Protein AF-A0A944YWZ0-F1 (afdb_monomer)

Radius of gyration: 18.06 Å; Cα contacts (8 Å, |Δi|>4): 21; chains: 1; bounding box: 33×22×62 Å

Secondary structure (DSSP, 8-state):
---HHHHHHHHHHHHHHHHHHHHHHHHHHHHHHHHHHHHHHHHS---HHHHHHHHHHHHHHHHHHHHHHHHHHHHT-HHHHHHHHHHHHHHHHHHT-

pLDDT: mean 92.19, std 7.0, range [57.84, 97.62]

Foldseek 3Di:
DPDVVVVVVVVVVVVVLVVVLVVLLPPLLVVLLVVCLVVCCVVVVDDSVVCCVVCVVVVVCSVVVVVVLVVCCVVPNVVVSSVCSVVVSVVVSVVSD

Structure (mmCIF, N/CA/C/O backbone):
data_AF-A0A944YWZ0-F1
#
_entry.id   AF-A0A944YWZ0-F1
#
loop_
_atom_site.group_PDB
_atom_site.id
_atom_site.type_symbol
_atom_site.label_atom_id
_atom_site.label_alt_id
_atom_site.label_comp_id
_atom_site.label_asym_id
_atom_site.label_entity_id
_atom_site.label_seq_id
_atom_site.pdbx_PDB_ins_code
_atom_site.Cartn_x
_atom_site.Cartn_y
_atom_site.Cartn_z
_atom_site.occupancy
_atom_site.B_iso_or_equiv
_atom_site.auth_seq_id
_atom_site.auth_comp_id
_atom_site.auth_asym_id
_atom_site.auth_atom_id
_atom_site.pdbx_PDB_model_num
ATOM 1 N N . MET A 1 1 ? -16.398 -3.427 38.320 1.00 57.84 1 MET A N 1
ATOM 2 C CA . MET A 1 1 ? -15.081 -3.651 37.682 1.00 57.84 1 MET A CA 1
ATOM 3 C C . MET A 1 1 ? -15.326 -3.982 36.216 1.00 57.84 1 MET A C 1
ATOM 5 O O . MET A 1 1 ? -16.174 -4.835 35.978 1.00 57.84 1 MET A O 1
ATOM 9 N N . PRO A 1 2 ? -14.695 -3.302 35.244 1.00 63.91 2 PRO A N 1
ATOM 10 C CA . PRO A 1 2 ? -14.814 -3.688 33.840 1.00 63.91 2 PRO A CA 1
ATOM 11 C C . PRO A 1 2 ? -14.260 -5.103 33.638 1.00 63.91 2 PRO A C 1
ATOM 13 O O . PRO A 1 2 ? -13.255 -5.475 34.245 1.00 63.91 2 PRO A O 1
ATOM 16 N N . ASP A 1 3 ? -14.944 -5.890 32.814 1.00 73.69 3 ASP A N 1
ATOM 17 C CA . ASP A 1 3 ? -14.554 -7.255 32.467 1.00 73.69 3 ASP A CA 1
ATOM 18 C C . ASP A 1 3 ? -13.248 -7.235 31.662 1.00 73.69 3 ASP A C 1
ATOM 20 O O . ASP A 1 3 ? -13.227 -6.929 30.468 1.00 73.69 3 ASP A O 1
ATOM 24 N N . GLN A 1 4 ? -12.146 -7.542 32.344 1.00 71.81 4 GLN A N 1
ATOM 25 C CA . GLN A 1 4 ? -10.802 -7.516 31.773 1.00 71.81 4 GLN A CA 1
ATOM 26 C C . GLN A 1 4 ? -10.641 -8.526 30.629 1.00 71.81 4 GLN A C 1
ATOM 28 O O . GLN A 1 4 ? -9.852 -8.279 29.723 1.00 71.81 4 GLN A O 1
ATOM 33 N N . SER A 1 5 ? -11.415 -9.621 30.619 1.00 70.88 5 SER A N 1
ATOM 34 C 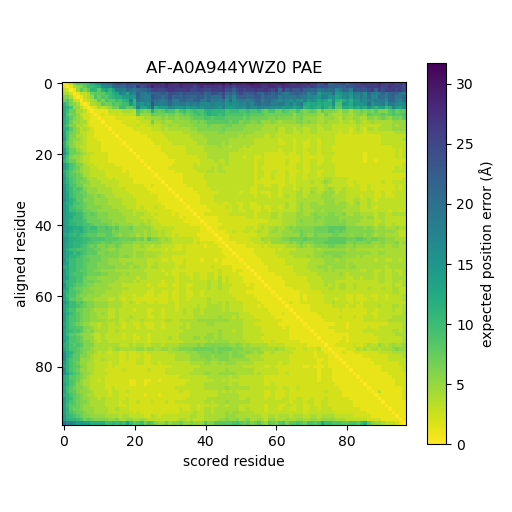CA . SER A 1 5 ? -11.303 -10.681 29.609 1.00 70.88 5 SER A CA 1
ATOM 35 C C . SER A 1 5 ? -11.698 -10.202 28.207 1.00 70.88 5 SER A C 1
ATOM 37 O O . SER A 1 5 ? -11.026 -10.513 27.221 1.00 70.88 5 SER A O 1
ATOM 39 N N . LYS A 1 6 ? -12.740 -9.365 28.115 1.00 72.38 6 LYS A N 1
ATOM 40 C CA . LYS A 1 6 ? -13.225 -8.793 26.849 1.00 72.38 6 LYS A CA 1
ATOM 41 C C . LYS A 1 6 ? -12.216 -7.827 26.233 1.00 72.38 6 LYS A C 1
ATOM 43 O O . LYS A 1 6 ? -12.049 -7.806 25.012 1.00 72.38 6 LYS A O 1
ATOM 48 N N . THR A 1 7 ? -11.507 -7.068 27.065 1.00 78.56 7 THR A N 1
ATOM 49 C CA . THR A 1 7 ? -10.476 -6.121 26.623 1.00 78.56 7 THR A CA 1
ATOM 50 C C . THR A 1 7 ? -9.280 -6.848 26.001 1.00 78.56 7 THR A C 1
ATOM 52 O O . THR A 1 7 ? -8.809 -6.451 24.934 1.00 78.56 7 THR A O 1
ATOM 55 N N . THR A 1 8 ? -8.834 -7.962 26.595 1.00 86.62 8 THR A N 1
ATOM 56 C CA . THR A 1 8 ? -7.714 -8.765 26.073 1.00 86.62 8 THR A CA 1
ATOM 57 C C . THR A 1 8 ? -8.053 -9.449 24.753 1.00 86.62 8 THR A C 1
ATOM 59 O O . THR A 1 8 ? -7.213 -9.490 23.853 1.00 86.62 8 THR A O 1
ATOM 62 N N . VAL A 1 9 ? -9.280 -9.962 24.604 1.00 88.81 9 VAL A N 1
ATOM 63 C CA . VAL A 1 9 ? -9.737 -10.580 23.347 1.00 88.81 9 VAL A CA 1
ATOM 64 C C . VAL A 1 9 ? -9.776 -9.550 22.218 1.00 88.81 9 VAL A C 1
ATOM 66 O O . VAL A 1 9 ? -9.219 -9.801 21.149 1.00 88.81 9 VAL A O 1
ATOM 69 N N . ARG A 1 10 ? -10.347 -8.361 22.457 1.00 87.75 10 ARG A N 1
ATOM 70 C CA . ARG A 1 10 ? -10.395 -7.289 21.448 1.00 87.75 10 ARG A CA 1
ATOM 71 C C . ARG A 1 10 ? -8.996 -6.840 21.018 1.00 87.75 10 ARG A C 1
ATOM 73 O O . ARG A 1 10 ? -8.748 -6.697 19.824 1.00 87.75 10 ARG A O 1
ATOM 80 N N . ALA A 1 11 ? -8.076 -6.677 21.968 1.00 90.06 11 ALA A N 1
ATOM 81 C CA . ALA A 1 11 ? -6.693 -6.308 21.673 1.00 90.06 11 ALA A CA 1
ATOM 82 C C . ALA A 1 11 ? -5.981 -7.357 20.799 1.00 90.06 11 ALA A C 1
ATOM 84 O O . ALA A 1 11 ? -5.304 -6.997 19.838 1.00 90.06 11 ALA A O 1
ATOM 85 N N . ARG A 1 12 ? -6.179 -8.654 21.078 1.00 92.38 12 ARG A N 1
ATOM 86 C CA . ARG A 1 12 ? -5.624 -9.745 20.257 1.00 92.38 12 ARG A CA 1
ATOM 87 C C . ARG A 1 12 ? -6.181 -9.747 18.839 1.00 92.38 12 ARG A C 1
ATOM 89 O O . ARG A 1 12 ? -5.418 -9.922 17.897 1.00 92.38 12 ARG A O 1
ATOM 96 N N . ILE A 1 13 ? -7.486 -9.523 18.683 1.00 92.06 13 ILE A N 1
ATOM 97 C CA . ILE A 1 13 ? -8.124 -9.441 17.364 1.00 92.06 13 ILE A CA 1
ATOM 98 C C . ILE A 1 13 ? -7.562 -8.256 16.572 1.00 92.06 13 ILE A C 1
ATOM 100 O O . ILE A 1 13 ? -7.177 -8.423 15.419 1.00 92.06 13 ILE A O 1
ATOM 104 N N . HIS A 1 14 ? -7.454 -7.077 17.190 1.00 91.12 14 HIS A N 1
ATOM 105 C CA . HIS A 1 14 ? -6.854 -5.910 16.538 1.00 91.12 14 HIS A CA 1
ATOM 106 C C . HIS A 1 14 ? -5.408 -6.182 16.107 1.00 91.12 14 HIS A C 1
ATOM 108 O O . HIS A 1 14 ? -5.032 -5.861 14.983 1.00 91.12 14 HIS A O 1
ATOM 114 N N . PHE A 1 15 ? -4.613 -6.812 16.975 1.00 92.62 15 PHE A N 1
ATOM 115 C CA . PHE A 1 15 ? -3.239 -7.180 16.655 1.00 92.62 15 PHE A CA 1
ATOM 116 C C . PHE A 1 15 ? -3.172 -8.177 15.493 1.00 92.62 15 PHE A C 1
ATOM 118 O O . PHE A 1 15 ? -2.353 -8.010 14.595 1.00 92.62 15 PHE A O 1
ATOM 125 N N . LEU A 1 16 ? -4.059 -9.173 15.457 1.00 95.12 16 LEU A N 1
ATOM 126 C CA . LEU A 1 16 ? -4.141 -10.121 14.348 1.00 95.12 16 LEU A CA 1
ATOM 127 C C . LEU A 1 16 ? -4.424 -9.410 13.018 1.00 95.12 16 LEU A C 1
ATOM 129 O O . LEU A 1 16 ? -3.680 -9.601 12.060 1.00 95.12 16 LEU A O 1
ATOM 133 N N . PHE A 1 17 ? -5.452 -8.557 12.964 1.00 94.44 17 PHE A N 1
ATOM 134 C CA . PHE A 1 17 ? -5.781 -7.808 11.746 1.00 94.44 17 PHE A CA 1
ATOM 135 C C . PHE A 1 17 ? -4.666 -6.856 11.320 1.00 94.44 17 PHE A C 1
ATOM 137 O O . PHE A 1 17 ? -4.420 -6.723 10.125 1.00 94.44 17 PHE A O 1
ATOM 144 N N . LEU A 1 18 ? -3.967 -6.233 12.272 1.00 93.31 18 LEU A N 1
ATOM 145 C CA . LEU A 1 18 ? -2.801 -5.406 11.978 1.00 93.31 18 LEU A CA 1
ATOM 146 C C . LEU A 1 18 ? -1.686 -6.224 11.316 1.00 93.31 18 LEU A C 1
ATOM 148 O O . LEU A 1 18 ? -1.130 -5.784 10.318 1.00 93.31 18 LEU A O 1
ATOM 152 N N . ASN A 1 19 ? -1.384 -7.418 11.834 1.00 96.44 19 ASN A N 1
ATOM 153 C CA . ASN A 1 19 ? -0.341 -8.280 11.270 1.00 96.44 19 ASN A CA 1
ATOM 154 C C . ASN A 1 19 ? -0.717 -8.798 9.879 1.00 96.44 19 ASN A C 1
ATOM 156 O O . ASN A 1 19 ? 0.120 -8.795 8.981 1.00 96.44 19 ASN A O 1
ATOM 160 N N . ILE A 1 20 ? -1.975 -9.203 9.681 1.00 97.44 20 ILE A N 1
ATOM 161 C CA . ILE A 1 20 ? -2.466 -9.609 8.358 1.00 97.44 20 ILE A CA 1
ATOM 162 C C . ILE A 1 20 ? -2.402 -8.424 7.392 1.00 97.44 20 ILE A C 1
ATOM 164 O O . ILE A 1 20 ? -1.925 -8.578 6.273 1.00 97.44 20 ILE A O 1
ATOM 168 N N . GLY A 1 21 ? -2.845 -7.244 7.831 1.00 95.69 21 GLY A N 1
ATOM 169 C CA . GLY A 1 21 ? -2.797 -6.025 7.032 1.00 95.69 21 GLY A CA 1
ATOM 170 C C . GLY A 1 21 ? -1.373 -5.692 6.609 1.00 95.69 21 GLY A C 1
ATOM 171 O O . GLY A 1 21 ? -1.119 -5.553 5.424 1.00 95.69 21 GLY A O 1
ATOM 172 N N . HIS A 1 22 ? -0.437 -5.685 7.557 1.00 95.81 22 HIS A N 1
ATOM 173 C CA . HIS A 1 22 ? 0.986 -5.465 7.307 1.00 95.81 22 HIS A CA 1
ATOM 174 C C . HIS A 1 22 ? 1.586 -6.485 6.331 1.00 95.81 22 HIS A C 1
ATOM 176 O O . HIS A 1 22 ? 2.313 -6.119 5.412 1.00 95.81 22 HIS A O 1
ATOM 182 N N . PHE A 1 23 ? 1.260 -7.767 6.498 1.00 97.38 23 PHE A N 1
ATOM 183 C CA . PHE A 1 23 ? 1.718 -8.807 5.585 1.00 97.38 23 PHE A CA 1
ATOM 184 C C . PHE A 1 23 ? 1.222 -8.561 4.154 1.00 97.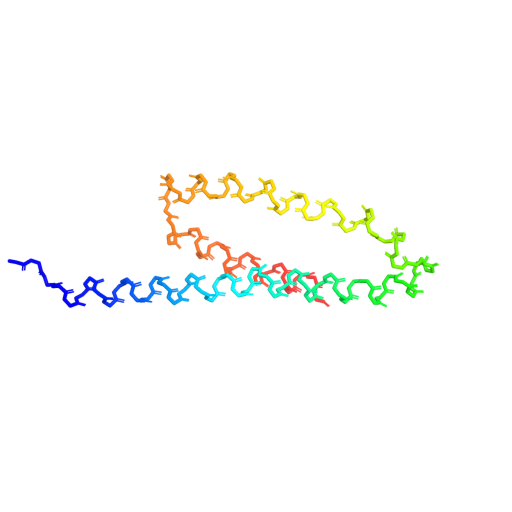38 23 PHE A C 1
ATOM 186 O O . PHE A 1 23 ? 2.015 -8.600 3.217 1.00 97.38 23 PHE A O 1
ATOM 193 N N . VAL A 1 24 ? -0.071 -8.270 3.987 1.00 96.44 24 VAL A N 1
ATOM 194 C CA . VAL A 1 24 ? -0.685 -7.990 2.678 1.00 96.44 24 VAL A CA 1
ATOM 195 C C . VAL A 1 24 ? -0.122 -6.710 2.053 1.00 96.44 24 VAL A C 1
ATOM 197 O O . VAL A 1 24 ? 0.168 -6.701 0.858 1.00 96.44 24 VAL A O 1
ATOM 200 N N . ASP A 1 25 ? 0.075 -5.669 2.864 1.00 95.19 25 ASP A N 1
ATOM 201 C CA . ASP A 1 25 ? 0.619 -4.362 2.476 1.00 95.19 25 ASP A CA 1
ATOM 202 C C . ASP A 1 25 ? 2.027 -4.465 1.878 1.00 95.19 25 ASP A C 1
ATOM 204 O O . ASP A 1 25 ? 2.364 -3.741 0.949 1.00 95.19 25 ASP A O 1
ATOM 208 N N . HIS A 1 26 ? 2.834 -5.421 2.345 1.00 94.50 26 HIS A N 1
ATOM 209 C CA . HIS A 1 26 ? 4.133 -5.714 1.743 1.00 94.50 26 HIS A CA 1
ATOM 210 C C . HIS A 1 26 ? 4.054 -6.720 0.597 1.00 94.50 26 HIS A C 1
ATOM 212 O O . HIS A 1 26 ? 4.705 -6.536 -0.431 1.00 94.50 26 HIS A O 1
ATOM 218 N N . LEU A 1 27 ? 3.282 -7.795 0.763 1.00 95.56 27 LEU A N 1
ATOM 219 C CA . LEU A 1 27 ? 3.251 -8.893 -0.196 1.00 95.56 27 LEU A CA 1
ATOM 220 C C . LEU A 1 27 ? 2.760 -8.433 -1.571 1.00 95.56 27 LEU A C 1
ATOM 222 O O . LEU A 1 27 ? 3.403 -8.732 -2.575 1.00 95.56 27 LEU A O 1
ATOM 226 N N . LEU A 1 28 ? 1.628 -7.726 -1.629 1.00 94.81 28 LEU A N 1
ATOM 227 C CA . LEU A 1 28 ? 0.991 -7.391 -2.904 1.00 94.81 28 LEU A CA 1
ATOM 228 C C . LEU A 1 28 ? 1.847 -6.456 -3.767 1.00 94.81 28 LEU A C 1
ATOM 230 O O . LEU A 1 28 ? 2.072 -6.800 -4.929 1.00 94.81 28 LEU A O 1
ATOM 234 N N . PRO A 1 29 ? 2.399 -5.343 -3.244 1.00 92.25 29 PRO A N 1
ATOM 235 C CA . PRO A 1 29 ? 3.308 -4.507 -4.021 1.00 92.25 29 PRO A CA 1
ATOM 236 C C . PRO A 1 29 ? 4.561 -5.252 -4.490 1.00 92.25 29 PRO A C 1
ATOM 238 O O . PRO A 1 29 ? 4.992 -5.047 -5.623 1.00 92.25 29 PRO A O 1
ATOM 241 N N . LEU A 1 30 ? 5.127 -6.145 -3.666 1.00 92.75 30 LEU A N 1
ATOM 242 C CA . LEU A 1 30 ? 6.296 -6.944 -4.053 1.00 92.75 30 LEU A CA 1
ATOM 243 C C . LEU A 1 30 ? 5.978 -7.920 -5.189 1.00 92.75 30 LEU A C 1
ATOM 245 O O . LEU A 1 30 ? 6.751 -8.021 -6.145 1.00 92.75 30 LEU A O 1
ATOM 249 N N . VAL A 1 31 ? 4.844 -8.620 -5.110 1.00 94.06 31 VAL A N 1
ATOM 250 C CA . VAL A 1 31 ? 4.383 -9.524 -6.174 1.00 94.06 31 VAL A CA 1
ATOM 251 C C . VAL A 1 31 ? 4.118 -8.738 -7.455 1.00 94.06 31 VAL A C 1
ATOM 253 O O . VAL A 1 31 ? 4.651 -9.101 -8.503 1.00 94.06 31 VAL A O 1
ATOM 256 N N . PHE A 1 32 ? 3.373 -7.633 -7.369 1.00 91.62 32 PHE A N 1
ATOM 257 C CA . PHE A 1 32 ? 3.081 -6.773 -8.515 1.00 91.62 32 PHE A CA 1
ATOM 258 C C . PHE A 1 32 ? 4.364 -6.261 -9.180 1.00 91.62 32 PHE A C 1
ATOM 260 O O . PHE A 1 32 ? 4.548 -6.452 -10.380 1.00 91.62 32 PHE A O 1
ATOM 267 N N . ALA A 1 33 ? 5.289 -5.682 -8.408 1.00 91.62 33 ALA A N 1
ATOM 268 C CA . ALA A 1 33 ? 6.546 -5.157 -8.935 1.00 91.62 33 ALA A CA 1
ATOM 269 C C . ALA A 1 33 ? 7.401 -6.251 -9.591 1.00 91.62 33 ALA A C 1
ATOM 271 O O . ALA A 1 33 ? 7.991 -6.023 -10.646 1.00 91.62 33 ALA A O 1
ATOM 272 N N . SER A 1 34 ? 7.432 -7.450 -9.003 1.00 91.75 34 SER A N 1
ATOM 273 C CA . SER A 1 34 ? 8.176 -8.586 -9.555 1.00 91.75 34 SER A CA 1
ATOM 274 C C . SER A 1 34 ? 7.598 -9.041 -10.894 1.00 91.75 34 SER A C 1
ATOM 276 O O . SER A 1 34 ? 8.336 -9.200 -11.865 1.00 91.75 34 SER A O 1
ATOM 278 N N . VAL A 1 35 ? 6.277 -9.220 -10.971 1.00 91.62 35 VAL A N 1
ATOM 279 C CA . VAL A 1 35 ? 5.597 -9.649 -12.203 1.00 91.62 35 VAL A CA 1
ATOM 280 C C . VAL A 1 35 ? 5.695 -8.576 -13.289 1.00 91.62 35 VAL A C 1
ATOM 282 O O . VAL A 1 35 ? 6.001 -8.899 -14.440 1.00 91.62 35 VAL A O 1
ATOM 285 N N . ALA A 1 36 ? 5.517 -7.304 -12.924 1.00 91.75 36 ALA A N 1
ATOM 286 C CA . ALA A 1 36 ? 5.680 -6.179 -13.837 1.00 91.75 36 ALA A CA 1
ATOM 287 C C . ALA A 1 36 ? 7.104 -6.129 -14.406 1.00 91.75 36 ALA A C 1
ATOM 289 O O . ALA A 1 36 ? 7.267 -6.079 -15.620 1.00 91.75 36 ALA A O 1
ATOM 290 N N . ALA A 1 37 ? 8.141 -6.236 -13.568 1.00 92.19 37 ALA A N 1
ATOM 291 C CA . ALA A 1 37 ? 9.528 -6.246 -14.034 1.00 92.19 37 ALA A CA 1
ATOM 292 C C . ALA A 1 37 ? 9.823 -7.431 -14.974 1.00 92.19 37 ALA A C 1
ATOM 294 O O . ALA A 1 37 ? 10.450 -7.250 -16.017 1.00 92.19 37 ALA A O 1
ATOM 295 N N . LEU A 1 38 ? 9.340 -8.637 -14.656 1.00 92.44 38 LEU A N 1
ATOM 296 C CA . LEU A 1 38 ? 9.529 -9.824 -15.504 1.00 92.44 38 LEU A CA 1
ATOM 297 C C . LEU A 1 38 ? 8.848 -9.711 -16.874 1.00 92.44 38 LEU A C 1
ATOM 299 O O . LEU A 1 38 ? 9.328 -10.295 -17.846 1.00 92.44 38 LEU A O 1
ATOM 303 N N . THR A 1 39 ? 7.729 -8.994 -16.942 1.00 93.75 39 THR A N 1
ATOM 304 C CA . THR A 1 39 ? 6.959 -8.813 -18.178 1.00 93.75 39 THR A CA 1
ATOM 305 C C . THR A 1 39 ? 7.533 -7.664 -19.003 1.00 93.75 39 THR A C 1
ATOM 307 O O . THR A 1 39 ? 7.900 -7.850 -20.160 1.00 93.75 39 THR A O 1
ATOM 310 N N . LEU A 1 40 ? 7.727 -6.499 -18.382 1.00 94.75 40 LEU A N 1
ATOM 311 C CA . LEU A 1 40 ? 8.177 -5.277 -19.050 1.00 94.75 40 LEU A CA 1
ATOM 312 C C . LEU A 1 40 ? 9.613 -5.368 -19.571 1.00 94.75 40 LEU A C 1
ATOM 314 O O . LEU A 1 40 ? 9.902 -4.812 -20.624 1.00 94.75 40 LEU A O 1
ATOM 318 N N . THR A 1 41 ? 10.505 -6.109 -18.903 1.00 94.81 41 THR A N 1
ATOM 319 C CA . THR A 1 41 ? 11.862 -6.342 -19.444 1.00 94.81 41 THR A CA 1
ATOM 320 C C . THR A 1 41 ? 11.839 -7.066 -20.793 1.00 94.81 41 THR A C 1
ATOM 322 O O . THR A 1 41 ? 12.744 -6.885 -21.602 1.00 94.81 41 THR A O 1
ATOM 325 N N . ARG A 1 42 ? 10.805 -7.877 -21.055 1.00 93.19 42 ARG A N 1
ATOM 3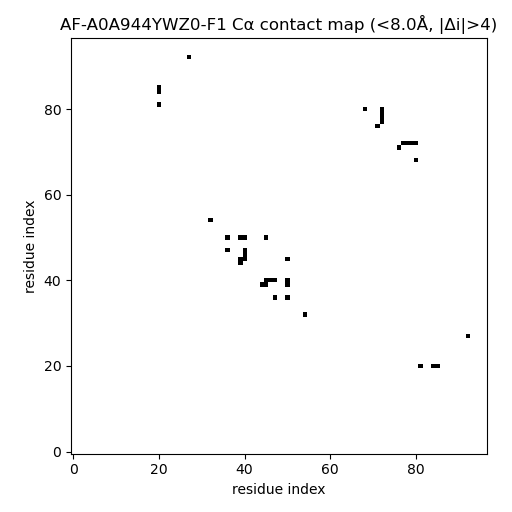26 C CA . ARG A 1 42 ? 10.632 -8.591 -22.327 1.00 93.19 42 ARG A CA 1
ATOM 327 C C . ARG A 1 42 ? 9.857 -7.768 -23.345 1.00 93.19 42 ARG A C 1
ATOM 329 O O . ARG A 1 42 ? 10.235 -7.751 -24.506 1.00 93.19 42 ARG A O 1
ATOM 336 N N . GLU A 1 43 ? 8.781 -7.111 -22.920 1.00 95.56 43 GLU A N 1
ATOM 337 C CA . GLU A 1 43 ? 7.895 -6.382 -23.834 1.00 95.56 43 GLU A CA 1
ATOM 338 C C . GLU A 1 43 ? 8.453 -5.030 -24.274 1.00 95.56 43 GLU A C 1
ATOM 340 O O . GLU A 1 43 ? 8.202 -4.605 -25.397 1.00 95.56 43 GLU A O 1
ATOM 345 N N . TRP A 1 44 ? 9.175 -4.334 -23.394 1.00 95.75 44 TRP A N 1
ATOM 346 C CA . TRP A 1 44 ? 9.728 -3.008 -23.689 1.00 95.75 44 TRP A CA 1
ATOM 347 C C . TRP A 1 44 ? 11.204 -3.073 -24.095 1.00 95.75 44 TRP A C 1
ATOM 349 O O . TRP A 1 44 ? 11.795 -2.037 -24.376 1.00 95.75 44 TRP A O 1
ATOM 359 N N . GLU A 1 45 ? 11.797 -4.274 -24.114 1.00 95.06 45 GLU A N 1
ATOM 360 C CA . GLU A 1 45 ? 13.218 -4.516 -24.417 1.00 95.06 45 GLU A CA 1
ATOM 361 C C . GLU A 1 45 ? 14.183 -3.695 -23.536 1.00 95.06 45 GLU A C 1
ATOM 363 O O . GLU A 1 45 ? 15.305 -3.378 -23.927 1.00 95.06 45 GLU A O 1
ATOM 368 N N . MET A 1 46 ? 13.749 -3.362 -22.316 1.00 95.12 46 MET A N 1
ATOM 369 C CA . MET A 1 46 ? 14.516 -2.589 -21.337 1.00 95.12 46 MET A CA 1
ATOM 370 C C . MET A 1 46 ? 15.183 -3.508 -20.316 1.00 95.12 46 MET A C 1
ATOM 372 O O . MET A 1 46 ? 14.617 -4.512 -19.878 1.00 95.12 46 MET A O 1
ATOM 376 N N . SER A 1 47 ? 16.372 -3.132 -19.856 1.00 94.50 47 SER A N 1
ATOM 377 C CA . SER A 1 47 ? 16.984 -3.767 -18.692 1.00 94.50 47 SER A CA 1
ATOM 378 C C . SER A 1 47 ? 16.208 -3.446 -17.409 1.00 94.50 47 SER A C 1
ATOM 380 O O . SER A 1 47 ? 15.498 -2.445 -17.306 1.00 94.50 47 SER A O 1
ATOM 382 N N . TYR A 1 48 ? 16.391 -4.268 -16.372 1.00 91.19 48 TYR A N 1
ATOM 383 C CA . TYR A 1 48 ? 15.788 -4.020 -15.057 1.00 91.19 48 TYR A CA 1
ATOM 384 C C . TYR A 1 48 ? 16.121 -2.623 -14.505 1.00 91.19 48 TYR A C 1
ATOM 386 O O . TYR A 1 48 ? 15.257 -1.959 -13.938 1.00 91.19 48 TYR A O 1
ATOM 394 N N . ALA A 1 49 ? 17.363 -2.162 -14.693 1.00 94.06 49 ALA A N 1
ATOM 395 C CA . ALA A 1 49 ? 17.808 -0.856 -14.211 1.00 94.06 49 ALA A CA 1
ATOM 396 C C . ALA A 1 49 ? 17.049 0.297 -14.886 1.00 94.06 49 ALA A C 1
ATOM 398 O O . ALA A 1 49 ? 16.696 1.273 -14.227 1.00 94.06 49 ALA A O 1
ATOM 399 N N . GLU A 1 50 ? 16.750 0.161 -16.176 1.00 95.12 50 GLU A N 1
ATOM 400 C CA . GLU A 1 50 ? 16.006 1.161 -16.942 1.00 95.12 50 GLU A CA 1
ATOM 401 C C . GLU A 1 50 ? 14.516 1.200 -16.569 1.00 95.12 50 GLU A C 1
ATOM 403 O O . GLU A 1 50 ? 13.867 2.222 -16.778 1.00 95.12 50 GLU A O 1
ATOM 408 N N . LEU A 1 51 ? 13.976 0.140 -15.956 1.00 93.50 51 LEU A N 1
ATOM 409 C CA . LEU A 1 51 ? 12.604 0.115 -15.436 1.00 93.50 51 LEU A CA 1
ATOM 410 C C . LEU A 1 51 ? 12.456 0.786 -14.059 1.00 93.50 51 LEU A C 1
ATOM 412 O O . LEU A 1 51 ? 11.348 1.180 -13.686 1.00 93.50 51 LEU A O 1
ATOM 416 N N . ILE A 1 52 ? 13.543 0.966 -13.297 1.00 92.56 52 ILE A N 1
ATOM 417 C CA . ILE A 1 52 ? 13.501 1.567 -11.948 1.00 92.56 52 ILE A CA 1
ATOM 418 C C . ILE A 1 52 ? 12.818 2.948 -11.937 1.00 92.56 52 ILE A C 1
ATOM 420 O O . ILE A 1 52 ? 11.957 3.164 -11.075 1.00 92.56 52 ILE A O 1
ATOM 424 N N . PRO A 1 53 ? 13.107 3.881 -12.867 1.00 94.44 53 PRO A N 1
ATOM 425 C CA . PRO A 1 53 ? 12.432 5.178 -12.908 1.00 94.44 53 PRO A CA 1
ATOM 426 C C . PRO A 1 53 ? 10.912 5.085 -13.093 1.00 94.44 53 PRO A C 1
ATOM 428 O O . PRO A 1 53 ? 10.206 5.981 -12.643 1.00 94.44 53 PRO A O 1
ATOM 431 N N . TYR A 1 54 ? 10.394 4.008 -13.692 1.00 91.62 54 TYR A N 1
ATOM 432 C CA . TYR A 1 54 ? 8.955 3.792 -13.885 1.00 91.62 54 TYR A CA 1
ATOM 433 C C . TYR A 1 54 ? 8.279 3.235 -12.628 1.00 91.62 54 TYR A C 1
ATOM 435 O O . TYR A 1 54 ? 7.143 3.594 -12.325 1.00 91.62 54 TYR A O 1
ATOM 443 N N . ALA A 1 55 ? 8.983 2.402 -11.856 1.00 90.56 55 ALA A N 1
ATOM 444 C CA . ALA A 1 55 ? 8.492 1.883 -10.577 1.00 90.56 55 ALA A CA 1
ATOM 445 C C . ALA A 1 55 ? 8.575 2.923 -9.442 1.00 90.56 55 ALA A C 1
ATOM 447 O O . ALA A 1 55 ? 7.738 2.942 -8.536 1.00 90.56 55 ALA A O 1
ATOM 448 N N . THR A 1 56 ? 9.576 3.808 -9.495 1.00 92.12 56 THR A N 1
ATOM 449 C CA . THR A 1 56 ? 9.888 4.789 -8.440 1.00 92.12 56 THR A CA 1
ATOM 450 C C . THR A 1 56 ? 8.695 5.680 -8.047 1.00 92.12 56 THR A C 1
ATOM 452 O O . THR A 1 56 ? 8.427 5.794 -6.847 1.00 92.12 56 THR A O 1
ATOM 455 N N . PRO A 1 57 ? 7.921 6.264 -8.987 1.00 93.44 57 PRO A N 1
ATOM 456 C CA . PRO A 1 57 ? 6.724 7.035 -8.659 1.00 93.44 57 PRO A CA 1
ATOM 457 C C . PRO A 1 57 ? 5.701 6.259 -7.828 1.00 93.44 57 PRO A C 1
ATOM 459 O O . PRO A 1 57 ? 5.082 6.844 -6.944 1.00 93.44 57 PRO A O 1
ATOM 462 N N . GLY A 1 58 ? 5.554 4.950 -8.062 1.00 91.12 58 GLY A N 1
ATOM 463 C CA . GLY A 1 58 ? 4.652 4.095 -7.289 1.00 91.12 58 GLY A CA 1
ATOM 464 C C . GLY A 1 58 ? 5.062 4.001 -5.820 1.00 91.12 58 GLY A C 1
ATOM 465 O O . GLY A 1 58 ? 4.233 4.192 -4.933 1.00 91.12 58 GLY A O 1
ATOM 466 N N . VAL A 1 59 ? 6.356 3.800 -5.551 1.00 91.31 59 VAL A N 1
ATOM 467 C CA . VAL A 1 59 ? 6.897 3.745 -4.180 1.00 91.31 59 VAL A CA 1
ATOM 468 C C . VAL A 1 59 ? 6.766 5.099 -3.476 1.00 91.31 59 VAL A C 1
ATOM 470 O O . VAL A 1 59 ? 6.387 5.159 -2.306 1.00 91.31 59 VAL A O 1
ATOM 473 N N . ILE A 1 60 ? 7.027 6.196 -4.192 1.00 95.88 60 ILE A N 1
ATOM 474 C CA . ILE A 1 60 ? 6.852 7.554 -3.659 1.00 95.88 60 ILE A CA 1
ATOM 475 C C . ILE A 1 60 ? 5.380 7.815 -3.332 1.00 95.88 60 ILE A C 1
ATOM 477 O O . ILE A 1 60 ? 5.075 8.278 -2.234 1.00 95.88 60 ILE A O 1
ATOM 481 N N . ALA A 1 61 ? 4.464 7.502 -4.251 1.00 94.38 61 ALA A N 1
ATOM 482 C CA . ALA A 1 61 ? 3.030 7.681 -4.046 1.00 94.38 61 ALA A CA 1
ATOM 483 C C . ALA A 1 61 ? 2.523 6.859 -2.855 1.00 94.38 61 ALA A C 1
ATOM 485 O O . ALA A 1 61 ? 1.737 7.365 -2.056 1.00 94.38 61 ALA A O 1
ATOM 486 N N . PHE A 1 62 ? 3.022 5.632 -2.692 1.00 92.75 62 PHE A N 1
ATOM 487 C CA . PHE A 1 62 ? 2.710 4.784 -1.548 1.00 92.75 62 PHE A CA 1
ATOM 488 C C . PHE A 1 62 ? 3.161 5.422 -0.223 1.00 92.75 62 PHE A C 1
ATOM 490 O O . PHE A 1 62 ? 2.353 5.594 0.691 1.00 92.75 62 PHE A O 1
ATOM 497 N N . GLY A 1 63 ? 4.420 5.869 -0.137 1.00 93.50 63 GLY A N 1
ATOM 498 C CA . GLY A 1 63 ? 4.946 6.533 1.060 1.00 93.50 63 GLY A CA 1
ATOM 499 C C . GLY A 1 63 ? 4.239 7.855 1.382 1.00 93.50 63 GLY A C 1
ATOM 500 O O . GLY A 1 63 ? 3.882 8.108 2.533 1.00 93.50 63 GLY A O 1
ATOM 501 N N . LEU A 1 64 ? 3.981 8.686 0.368 1.00 97.38 64 LEU A N 1
ATOM 502 C CA . LEU A 1 64 ? 3.260 9.949 0.538 1.00 97.38 64 LEU A CA 1
ATOM 503 C C . LEU A 1 64 ? 1.801 9.731 0.928 1.00 97.38 64 LEU A C 1
ATOM 505 O O . LEU A 1 64 ? 1.293 10.482 1.753 1.00 97.38 64 LEU A O 1
ATOM 509 N N . GLY A 1 65 ? 1.139 8.716 0.369 1.00 95.31 65 GLY A N 1
ATOM 510 C CA . GLY A 1 65 ? -0.244 8.361 0.686 1.00 95.31 65 GLY A CA 1
ATOM 511 C C . GLY A 1 65 ? -0.417 7.809 2.101 1.00 95.31 65 GLY A C 1
ATOM 512 O O . GLY A 1 65 ? -1.455 8.040 2.724 1.00 95.31 65 GLY A O 1
ATOM 513 N N . ALA A 1 66 ? 0.612 7.160 2.654 1.00 93.75 66 ALA A N 1
ATOM 514 C CA . ALA A 1 66 ? 0.583 6.632 4.016 1.00 93.75 66 ALA A CA 1
ATOM 515 C C . ALA A 1 66 ? 0.438 7.733 5.084 1.00 93.75 66 ALA A C 1
ATOM 517 O O . ALA A 1 66 ? -0.242 7.527 6.090 1.00 93.75 66 ALA A O 1
ATOM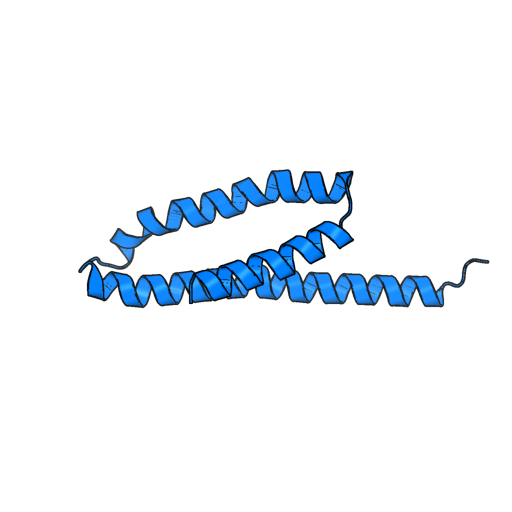 518 N N . LEU A 1 67 ? 1.013 8.923 4.862 1.00 96.19 67 LEU A N 1
ATOM 519 C CA . LEU A 1 67 ? 0.949 10.046 5.809 1.00 96.19 67 LEU A CA 1
ATOM 520 C C . LEU A 1 67 ? -0.486 10.564 6.052 1.00 96.19 67 LEU A C 1
ATOM 522 O O . LEU A 1 67 ? -0.937 10.542 7.203 1.00 96.19 67 LEU A O 1
ATOM 526 N N . PRO A 1 68 ? -1.246 11.010 5.028 1.00 96.06 68 PRO A N 1
ATOM 527 C CA . PRO A 1 68 ? -2.623 11.441 5.220 1.00 96.06 68 PRO A CA 1
ATOM 528 C C . PRO A 1 68 ? -3.541 10.276 5.604 1.00 96.06 68 PRO A C 1
ATOM 530 O O . PRO A 1 68 ? -4.491 1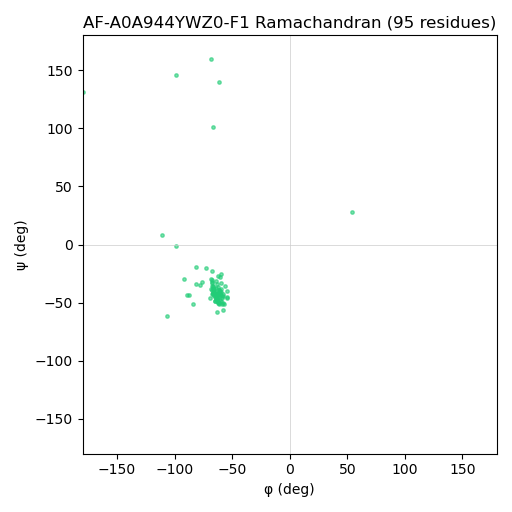0.497 6.351 1.00 96.06 68 PRO A O 1
ATOM 533 N N . ALA A 1 69 ? -3.262 9.045 5.158 1.00 95.00 69 ALA A N 1
ATOM 534 C CA . ALA A 1 69 ? -4.036 7.871 5.559 1.00 95.00 69 ALA A CA 1
ATOM 535 C C . ALA A 1 69 ? -3.903 7.584 7.064 1.00 95.00 69 ALA 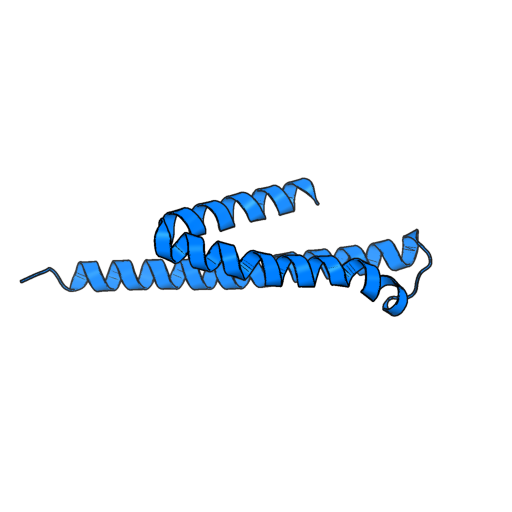A C 1
ATOM 537 O O . ALA A 1 69 ? -4.912 7.369 7.737 1.00 95.00 69 ALA A O 1
ATOM 538 N N . GLY A 1 70 ? -2.684 7.650 7.610 1.00 94.12 70 GLY A N 1
ATOM 539 C CA . GLY A 1 70 ? -2.431 7.512 9.046 1.00 94.12 70 GLY A CA 1
ATOM 540 C C . GLY A 1 70 ? -3.098 8.624 9.855 1.00 94.12 70 GLY A C 1
ATOM 541 O O . GLY A 1 70 ? -3.823 8.348 10.811 1.00 94.12 70 GLY A O 1
ATOM 542 N N . TRP A 1 71 ? -2.952 9.876 9.410 1.00 97.62 71 TRP A N 1
ATOM 543 C CA . TRP A 1 71 ? -3.632 11.019 10.027 1.00 97.62 71 TRP A CA 1
ATOM 544 C C . TRP A 1 71 ? -5.162 10.866 10.028 1.00 97.62 71 TRP A C 1
ATOM 546 O O . TRP A 1 71 ? -5.823 11.137 11.034 1.00 97.62 71 TRP A O 1
ATOM 556 N N . LEU A 1 72 ? -5.743 10.399 8.919 1.00 97.12 72 LEU A N 1
ATOM 557 C CA . LEU A 1 72 ? -7.181 10.172 8.808 1.00 97.12 72 LEU A CA 1
ATOM 558 C C . LEU A 1 72 ? -7.643 9.009 9.696 1.00 97.12 72 LEU A C 1
ATOM 560 O O . LEU A 1 72 ? -8.698 9.108 10.323 1.00 97.12 72 LEU A O 1
ATOM 564 N N . ALA A 1 73 ? -6.858 7.935 9.800 1.00 95.62 73 ALA A N 1
ATOM 565 C CA . ALA A 1 73 ? -7.144 6.812 10.692 1.00 95.62 73 ALA A CA 1
ATOM 566 C C . ALA A 1 73 ? -7.186 7.248 12.163 1.00 95.62 73 ALA A C 1
ATOM 568 O O . ALA A 1 73 ? -8.063 6.806 12.909 1.00 95.62 73 ALA A O 1
ATOM 569 N N . ASP A 1 74 ? -6.281 8.144 12.561 1.00 96.06 74 ASP A N 1
ATOM 570 C CA . ASP A 1 74 ? -6.230 8.704 13.912 1.00 96.06 74 ASP A CA 1
ATOM 571 C C . ASP A 1 74 ? -7.437 9.605 14.212 1.00 96.06 74 ASP A C 1
ATOM 573 O O . ASP A 1 74 ? -7.935 9.615 15.338 1.00 96.06 74 ASP A O 1
ATOM 577 N N . ARG A 1 75 ? -7.925 10.352 13.211 1.00 96.88 75 ARG A N 1
ATOM 578 C CA . ARG A 1 75 ? -8.987 11.354 13.396 1.00 96.88 75 ARG A CA 1
ATOM 579 C C . ARG A 1 75 ? -10.405 10.816 13.181 1.00 96.88 75 ARG A C 1
ATOM 581 O O . ARG A 1 75 ? -11.339 11.344 13.780 1.00 96.88 75 ARG A O 1
ATOM 588 N N . TRP A 1 76 ? -10.583 9.813 12.320 1.00 97.50 76 TRP A N 1
ATOM 589 C CA . TRP A 1 76 ? -11.901 9.292 11.938 1.00 97.50 76 TRP A CA 1
ATOM 590 C C . TRP A 1 76 ? -12.213 7.928 12.557 1.00 97.50 76 TRP A C 1
ATOM 592 O O . TRP A 1 76 ? -13.197 7.802 13.284 1.00 97.50 76 TRP A O 1
ATOM 602 N N . SER A 1 77 ? -11.421 6.899 12.251 1.00 96.00 77 SER A N 1
ATOM 603 C CA . SER A 1 77 ? -11.490 5.568 12.873 1.00 96.00 77 SER A CA 1
ATOM 604 C C . SER A 1 77 ? -10.422 4.657 12.274 1.00 96.00 77 SER A C 1
ATOM 606 O O . SER A 1 77 ? -10.343 4.500 11.053 1.00 96.00 77 SER A O 1
ATOM 608 N N . ARG A 1 78 ? -9.667 3.975 13.142 1.00 92.50 78 ARG A N 1
ATOM 609 C CA . ARG A 1 78 ? -8.691 2.958 12.729 1.00 92.50 78 ARG A CA 1
ATOM 610 C C . ARG A 1 78 ? -9.379 1.743 12.111 1.00 92.50 78 ARG A C 1
ATOM 612 O O . ARG A 1 78 ? -8.934 1.254 11.081 1.00 92.50 78 ARG A O 1
ATOM 619 N N . GLU A 1 79 ? -10.483 1.279 12.694 1.00 93.25 79 GLU A N 1
ATOM 620 C CA . GLU A 1 79 ? -11.215 0.103 12.215 1.00 93.25 79 GLU A CA 1
ATOM 621 C C . GLU A 1 79 ? -11.806 0.319 10.815 1.00 93.25 79 GLU A C 1
ATOM 623 O O . GLU A 1 79 ? -11.674 -0.547 9.950 1.00 93.25 79 GLU A O 1
ATOM 628 N N . LYS A 1 80 ? -12.408 1.491 10.559 1.00 95.56 80 LYS A N 1
ATOM 629 C CA . LYS A 1 80 ? -12.918 1.830 9.220 1.00 95.56 80 LYS A CA 1
ATOM 630 C C . LYS A 1 80 ? -11.788 1.955 8.207 1.00 95.56 80 LYS A C 1
ATOM 632 O O . LYS A 1 80 ? -11.946 1.497 7.077 1.00 95.56 80 LYS A O 1
ATOM 637 N N . MET A 1 81 ? -10.647 2.518 8.613 1.00 96.19 81 MET A N 1
ATOM 638 C CA . M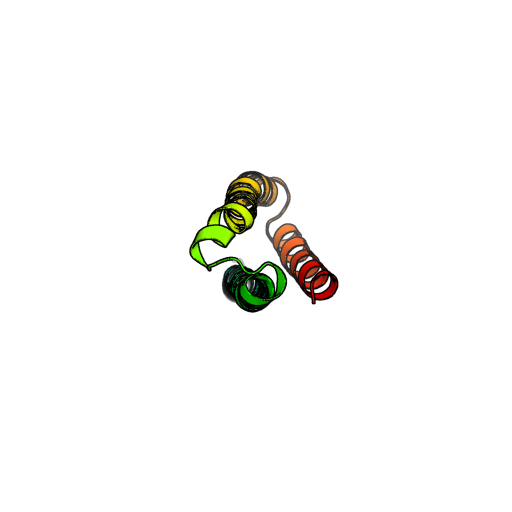ET A 1 81 ? -9.498 2.589 7.719 1.00 96.19 81 MET A CA 1
ATOM 639 C C . MET A 1 81 ? -8.908 1.222 7.384 1.00 96.19 81 MET A C 1
ATOM 641 O O . MET A 1 81 ? -8.565 0.999 6.226 1.00 96.19 81 MET A O 1
ATOM 645 N N . MET A 1 82 ? -8.878 0.280 8.330 1.00 94.81 82 MET A N 1
ATOM 646 C CA . MET A 1 82 ? -8.496 -1.105 8.031 1.00 94.81 82 MET A CA 1
ATOM 647 C C . MET A 1 82 ? -9.457 -1.759 7.030 1.00 94.81 82 MET A C 1
ATOM 649 O O . MET A 1 82 ? -9.011 -2.466 6.131 1.00 94.81 82 MET A O 1
ATOM 653 N N . ALA A 1 83 ? -10.767 -1.510 7.141 1.00 95.94 83 ALA A N 1
ATOM 654 C CA . ALA A 1 83 ? -11.739 -2.032 6.180 1.00 95.94 83 ALA A CA 1
ATOM 655 C C . ALA A 1 83 ? -11.524 -1.459 4.769 1.00 95.94 83 ALA A C 1
ATOM 657 O O . ALA A 1 83 ? -11.510 -2.214 3.799 1.00 95.94 83 ALA A O 1
ATOM 658 N N . ILE A 1 84 ? -11.303 -0.143 4.655 1.00 96.56 84 ILE A N 1
ATOM 659 C CA . ILE A 1 84 ? -10.977 0.504 3.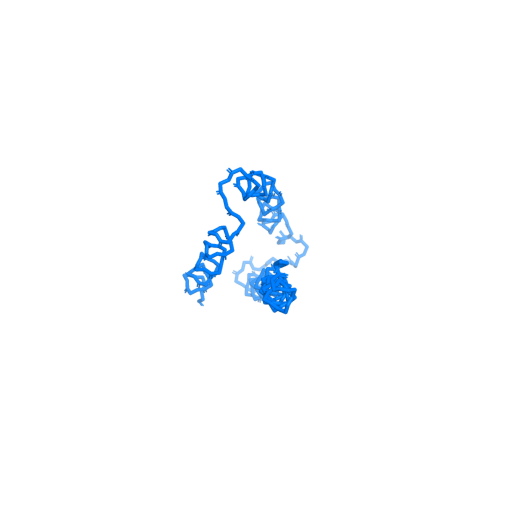375 1.00 96.56 84 ILE A CA 1
ATOM 660 C C . ILE A 1 84 ? -9.682 -0.059 2.796 1.00 96.56 84 ILE A C 1
ATOM 662 O O . ILE A 1 84 ? -9.638 -0.328 1.602 1.00 96.56 84 ILE A O 1
ATOM 666 N N . PHE A 1 85 ? -8.660 -0.275 3.627 1.00 95.44 85 PHE A N 1
ATOM 667 C CA . PHE A 1 85 ? -7.405 -0.882 3.196 1.00 95.44 85 PHE A CA 1
ATOM 668 C C . PHE A 1 85 ? -7.634 -2.264 2.575 1.00 95.44 85 PHE A C 1
ATOM 670 O O . PHE A 1 85 ? -7.291 -2.465 1.414 1.00 95.44 85 PHE A O 1
ATOM 677 N N . PHE A 1 86 ? -8.269 -3.195 3.297 1.00 96.44 86 PHE A N 1
ATOM 678 C CA . PHE A 1 86 ? -8.460 -4.563 2.803 1.00 96.44 86 PHE A CA 1
ATOM 679 C C . PHE A 1 86 ? -9.335 -4.631 1.549 1.00 96.44 86 PHE A C 1
ATOM 681 O O . PHE A 1 86 ? -9.014 -5.359 0.611 1.00 96.44 86 PHE A O 1
ATOM 688 N N . VAL A 1 87 ? -10.431 -3.870 1.515 1.00 97.56 87 VAL A N 1
ATOM 689 C CA . VAL A 1 87 ? -11.329 -3.835 0.354 1.00 97.56 87 VAL A CA 1
ATOM 690 C C . VAL A 1 87 ? -10.644 -3.157 -0.831 1.00 97.56 87 VAL A C 1
ATOM 692 O O . VAL A 1 87 ? -10.669 -3.686 -1.938 1.00 97.56 87 VAL A O 1
ATOM 695 N N . GLY A 1 88 ? -9.997 -2.015 -0.597 1.00 96.44 88 GLY A N 1
ATOM 696 C CA . GLY A 1 88 ? -9.307 -1.242 -1.623 1.00 96.44 88 GLY A CA 1
ATOM 697 C C . GLY A 1 88 ? -8.170 -2.025 -2.263 1.00 96.44 88 GLY A C 1
ATOM 698 O O . GLY A 1 88 ? -8.149 -2.163 -3.482 1.00 96.44 88 GLY A O 1
ATOM 699 N N . ILE A 1 89 ? -7.276 -2.608 -1.459 1.00 95.38 89 ILE A N 1
ATOM 700 C CA . ILE A 1 89 ? -6.139 -3.365 -1.990 1.00 95.38 89 ILE A CA 1
ATOM 701 C C . ILE A 1 89 ? -6.581 -4.653 -2.694 1.00 95.38 89 ILE A C 1
ATOM 703 O O . ILE A 1 89 ? -5.995 -5.023 -3.708 1.00 95.38 89 ILE A O 1
ATOM 707 N N . GLY A 1 90 ? -7.660 -5.292 -2.225 1.00 95.31 90 GLY A N 1
ATOM 708 C CA . GLY A 1 90 ? -8.274 -6.430 -2.907 1.00 95.31 90 GLY A CA 1
ATOM 709 C C . GLY A 1 90 ? -8.847 -6.057 -4.277 1.00 95.31 90 GLY A C 1
ATOM 710 O O . GLY A 1 90 ? -8.573 -6.740 -5.262 1.00 95.31 90 GLY A O 1
ATOM 711 N N . PHE A 1 91 ? -9.591 -4.949 -4.371 1.00 97.31 91 PHE A N 1
ATOM 712 C CA . PHE A 1 91 ? -10.088 -4.447 -5.656 1.00 97.31 91 PHE A CA 1
ATOM 713 C C . PHE A 1 91 ? -8.957 -4.042 -6.598 1.00 97.31 91 PHE A C 1
ATOM 715 O O . PHE A 1 91 ? -9.016 -4.381 -7.776 1.00 97.31 91 PHE A O 1
ATOM 722 N N . SER A 1 92 ? -7.925 -3.359 -6.095 1.00 94.69 92 SER A N 1
ATOM 723 C CA . SER A 1 92 ? -6.747 -3.015 -6.892 1.00 94.69 92 SER A CA 1
ATOM 724 C C . SER A 1 92 ? -6.067 -4.264 -7.441 1.00 94.69 92 SER A C 1
ATOM 726 O O . SER A 1 92 ? -5.809 -4.311 -8.635 1.00 94.69 92 SER A O 1
ATOM 728 N N . ALA A 1 93 ? -5.865 -5.296 -6.614 1.00 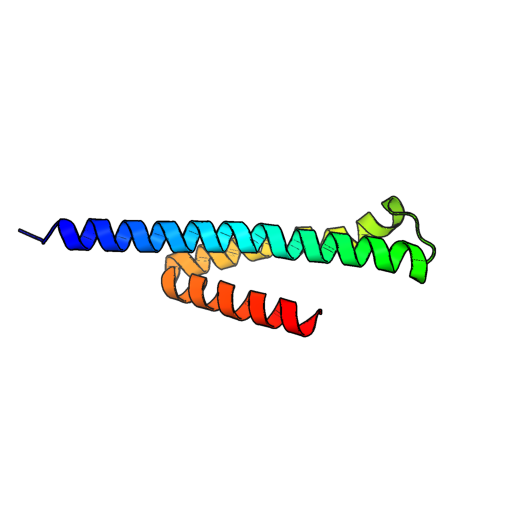93.62 93 ALA A N 1
ATOM 729 C CA . ALA A 1 93 ? -5.262 -6.551 -7.053 1.00 93.62 93 ALA A CA 1
ATOM 730 C C . ALA A 1 93 ? -6.065 -7.232 -8.172 1.00 93.62 93 ALA A C 1
ATOM 732 O O . ALA A 1 93 ? -5.469 -7.720 -9.121 1.00 93.62 93 ALA A O 1
ATOM 733 N N . ILE A 1 94 ? -7.402 -7.235 -8.090 1.00 95.06 94 ILE A N 1
ATOM 734 C CA . ILE A 1 94 ? -8.266 -7.782 -9.150 1.00 95.06 94 ILE A CA 1
ATOM 735 C C . ILE A 1 94 ? -8.188 -6.929 -10.419 1.00 95.06 94 ILE A C 1
ATOM 737 O O . ILE A 1 94 ? -8.130 -7.468 -11.517 1.00 95.06 94 ILE A O 1
ATOM 741 N N . ALA A 1 95 ? -8.203 -5.604 -10.279 1.00 94.69 95 ALA A N 1
ATOM 742 C CA . ALA A 1 95 ? -8.173 -4.688 -11.415 1.00 94.69 95 ALA A CA 1
ATOM 743 C C . ALA A 1 95 ? -6.838 -4.714 -12.179 1.00 94.69 95 ALA A C 1
ATOM 745 O O . ALA A 1 95 ? -6.806 -4.317 -13.341 1.00 94.69 95 ALA A O 1
ATOM 746 N N . THR A 1 96 ? -5.752 -5.143 -11.528 1.00 87.88 96 THR A N 1
ATOM 747 C CA . THR A 1 96 ? -4.401 -5.210 -12.107 1.00 87.88 96 THR A CA 1
ATOM 748 C C . THR A 1 96 ? -3.887 -6.636 -12.323 1.00 87.88 96 THR A C 1
ATOM 750 O O . THR A 1 96 ? -2.693 -6.795 -12.576 1.00 87.88 96 THR A O 1
ATOM 753 N N . ALA A 1 97 ? -4.733 -7.653 -12.141 1.00 78.75 97 ALA A N 1
ATOM 754 C CA . ALA A 1 97 ? -4.415 -9.051 -12.440 1.00 78.75 97 ALA A CA 1
ATOM 755 C C . ALA A 1 97 ? -4.502 -9.322 -13.947 1.00 78.75 97 ALA A C 1
ATOM 757 O O . ALA A 1 97 ? -3.653 -10.102 -14.432 1.00 78.75 97 ALA A O 1
#

Sequence (97 aa):
MPDQSKTTVRARIHFLFLNIGHFVDHLLPLVFASVAALTLTREWEMSYAELIPYATPGVIAFGLGALPAGWLADRWSREKMMAIFFVGIGFSAIATA

Mean predicted aligned error: 4.8 Å

Solvent-accessible surface area (backbone atoms only — not comparable to full-atom values): 5514 Å² total; per-residue (Å²): 129,83,68,64,68,62,56,55,52,52,51,51,51,53,50,49,51,49,52,53,48,54,51,51,67,52,48,52,58,52,52,50,52,51,55,48,51,67,47,44,37,65,76,68,72,38,56,74,76,72,46,45,75,71,53,45,59,57,57,50,50,52,59,59,49,47,55,60,50,51,54,44,23,75,73,76,36,54,70,61,43,52,50,50,48,57,54,47,53,51,51,49,52,64,77,72,106